Protein AF-A0A6S7DIJ3-F1 (afdb_monomer)

Radius of gyration: 18.35 Å; Cα contacts (8 Å, |Δi|>4): 63; chains: 1; bounding box: 30×16×56 Å

Sec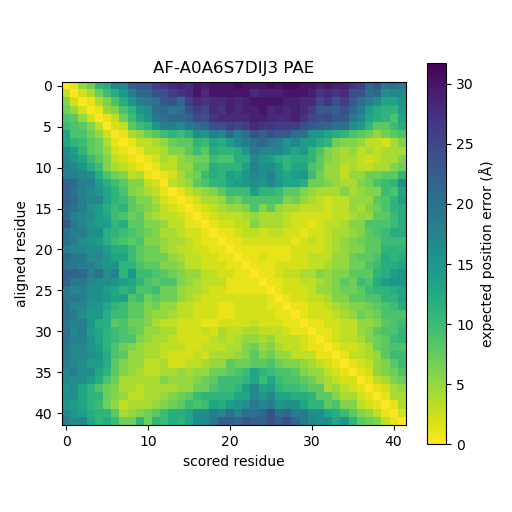ondary structure (DSSP, 8-state):
-------EEEEEEEEEEEEEEEGGGTEEEEEEEEEEEEEE--

Foldseek 3Di:
DDCQQPDKDKDFPDWDWDWDQDVVVRDIDIDIDTDIDIDGDD

Nearest PDB structures (foldseek):
  3nfg-assembly3_E  TM=3.187E-01  e=8.900E+00  Nakaseomyces glabratus

Structure (mmCIF, N/CA/C/O backbone):
data_AF-A0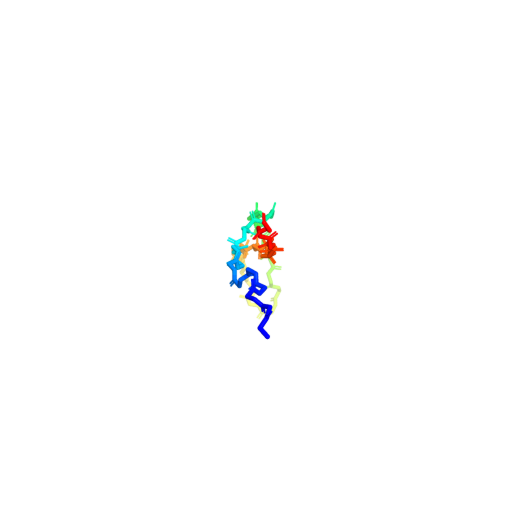A6S7DIJ3-F1
#
_entry.id   AF-A0A6S7DIJ3-F1
#
loop_
_atom_site.group_PDB
_atom_site.id
_atom_site.type_symbol
_atom_site.label_atom_id
_atom_site.label_alt_id
_atom_site.label_comp_id
_atom_site.label_asym_id
_atom_site.label_entity_id
_atom_site.label_seq_id
_atom_site.pdbx_PDB_ins_code
_atom_site.Cartn_x
_atom_site.Cartn_y
_atom_site.Cartn_z
_atom_site.occupancy
_atom_site.B_iso_or_equiv
_atom_site.auth_seq_id
_atom_site.auth_comp_id
_atom_site.auth_asym_id
_atom_site.auth_atom_id
_atom_site.pdbx_PDB_model_num
ATOM 1 N N . MET A 1 1 ? 6.867 -7.199 -39.474 1.00 46.06 1 MET A N 1
ATOM 2 C CA . MET A 1 1 ? 7.463 -8.081 -38.449 1.00 46.06 1 MET A CA 1
ATOM 3 C C . MET A 1 1 ? 8.404 -7.269 -37.578 1.00 46.06 1 MET A C 1
ATOM 5 O O . MET A 1 1 ? 9.475 -6.911 -38.039 1.00 46.06 1 MET A O 1
ATOM 9 N 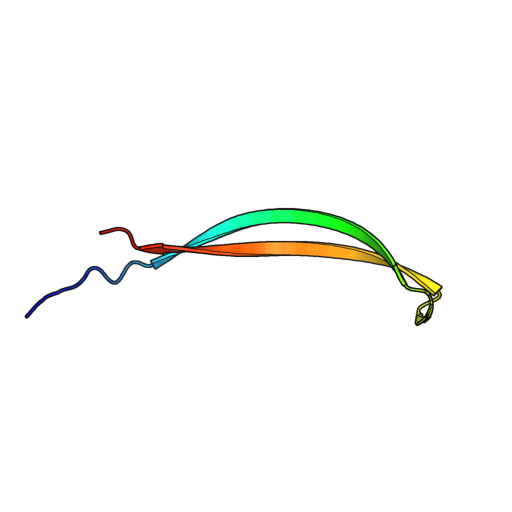N . SER A 1 2 ? 7.985 -6.952 -36.354 1.00 47.09 2 SER A N 1
ATOM 10 C CA . SER A 1 2 ? 8.871 -6.513 -35.273 1.00 47.09 2 SER A CA 1
ATOM 11 C C . SER A 1 2 ? 8.352 -7.196 -34.012 1.00 47.09 2 SER A C 1
ATOM 13 O O . SER A 1 2 ? 7.296 -6.830 -33.501 1.00 47.09 2 SER A O 1
ATOM 15 N N . ASN A 1 3 ? 9.020 -8.273 -33.601 1.00 54.56 3 ASN A N 1
ATOM 16 C CA . ASN A 1 3 ? 8.736 -8.964 -32.348 1.00 54.56 3 ASN A CA 1
ATOM 17 C C . ASN A 1 3 ? 9.302 -8.096 -31.221 1.00 54.56 3 ASN A C 1
ATOM 19 O O . ASN A 1 3 ? 10.444 -8.272 -30.809 1.00 54.56 3 ASN A O 1
ATOM 23 N N . ILE A 1 4 ? 8.526 -7.104 -30.793 1.00 59.91 4 ILE A N 1
ATOM 24 C CA . ILE A 1 4 ? 8.845 -6.277 -29.630 1.00 59.91 4 ILE A CA 1
ATOM 25 C C . ILE A 1 4 ? 8.748 -7.205 -28.414 1.00 59.91 4 ILE A C 1
ATOM 27 O O . ILE A 1 4 ? 7.737 -7.887 -28.250 1.00 59.91 4 ILE A O 1
ATOM 31 N N . LEU A 1 5 ? 9.806 -7.307 -27.603 1.00 56.38 5 LEU A N 1
ATOM 32 C CA . LEU A 1 5 ? 9.803 -8.162 -26.415 1.00 56.38 5 LEU A CA 1
ATOM 33 C C . LEU A 1 5 ? 8.635 -7.775 -25.491 1.00 56.38 5 LEU A C 1
ATOM 35 O O . LEU A 1 5 ? 8.561 -6.664 -24.980 1.00 56.38 5 LEU A O 1
ATOM 39 N N . HIS A 1 6 ? 7.706 -8.712 -25.297 1.00 56.53 6 HIS A N 1
ATOM 40 C CA . HIS A 1 6 ? 6.468 -8.561 -24.521 1.00 56.53 6 HIS A CA 1
ATOM 41 C C . HIS A 1 6 ? 6.604 -9.048 -23.061 1.00 56.53 6 HIS A C 1
ATOM 43 O O . HIS A 1 6 ? 5.601 -9.339 -22.408 1.00 56.53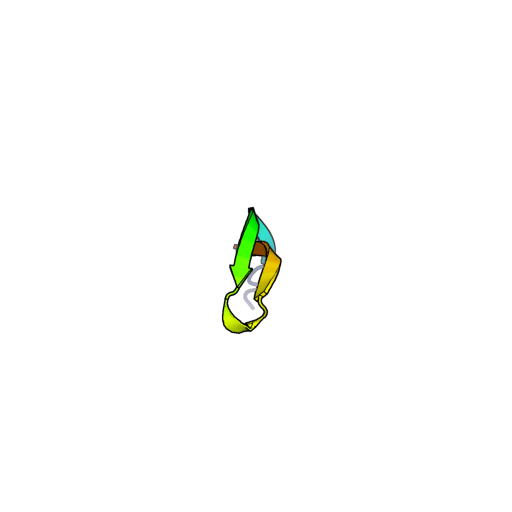 6 HIS A O 1
ATOM 49 N N . ASN A 1 7 ? 7.822 -9.151 -22.521 1.00 67.19 7 ASN A N 1
ATOM 50 C CA . ASN A 1 7 ? 8.047 -9.725 -21.192 1.00 67.19 7 ASN A CA 1
ATOM 51 C C . ASN A 1 7 ? 8.076 -8.633 -20.116 1.00 67.19 7 ASN A C 1
ATOM 53 O O . ASN A 1 7 ? 9.131 -8.183 -19.670 1.00 67.19 7 ASN A O 1
ATOM 57 N N . TRP A 1 8 ? 6.884 -8.206 -19.706 1.00 70.38 8 TRP A N 1
ATOM 58 C CA . TRP A 1 8 ? 6.708 -7.351 -18.536 1.00 70.38 8 TRP A CA 1
ATOM 59 C C . TRP A 1 8 ? 6.862 -8.175 -17.260 1.00 70.38 8 TRP A C 1
ATOM 61 O O . TRP A 1 8 ? 6.140 -9.151 -17.059 1.00 70.38 8 TRP A O 1
ATOM 71 N N . ILE A 1 9 ? 7.766 -7.756 -16.376 1.00 76.06 9 ILE A N 1
ATOM 72 C CA . ILE A 1 9 ? 7.878 -8.312 -15.026 1.00 76.06 9 ILE A CA 1
ATOM 73 C C . ILE A 1 9 ? 7.261 -7.313 -14.049 1.00 76.06 9 ILE A C 1
ATOM 75 O O . ILE A 1 9 ? 7.647 -6.141 -14.008 1.00 76.06 9 ILE A O 1
ATOM 79 N N . TYR A 1 10 ? 6.291 -7.779 -13.262 1.00 74.69 10 TYR A N 1
ATOM 80 C CA . TYR A 1 10 ? 5.756 -7.030 -12.128 1.00 74.69 10 TYR A CA 1
ATOM 81 C C . TYR A 1 10 ? 6.730 -7.147 -10.958 1.00 74.69 10 TYR A C 1
ATOM 83 O O . TYR A 1 10 ? 7.045 -8.253 -10.522 1.00 74.69 10 TYR A O 1
ATOM 91 N N . ILE A 1 11 ? 7.202 -6.012 -10.453 1.00 75.94 11 ILE A N 1
ATOM 92 C CA . ILE A 1 11 ? 8.125 -5.948 -9.320 1.00 75.94 11 ILE A CA 1
ATOM 93 C C . ILE A 1 11 ? 7.462 -5.128 -8.223 1.00 75.94 11 ILE A C 1
ATOM 95 O O . ILE A 1 11 ? 7.085 -3.982 -8.449 1.00 75.94 11 ILE A O 1
ATOM 99 N N . GLY A 1 12 ? 7.334 -5.696 -7.025 1.00 75.06 12 GLY A N 1
ATOM 100 C CA . GLY A 1 12 ? 6.985 -4.911 -5.843 1.00 75.06 12 GLY A CA 1
ATOM 101 C C . GLY A 1 12 ? 8.156 -4.000 -5.479 1.00 75.06 12 GLY A C 1
ATOM 102 O O . GLY A 1 12 ? 9.241 -4.505 -5.205 1.00 75.06 12 GLY A O 1
ATOM 103 N N . SER A 1 13 ? 7.967 -2.680 -5.519 1.00 72.44 13 SER A N 1
ATOM 104 C CA . SER A 1 13 ? 9.047 -1.710 -5.288 1.00 72.44 13 SER A CA 1
ATOM 105 C C . SER A 1 13 ? 9.060 -1.154 -3.868 1.00 72.44 13 SER A C 1
ATOM 107 O O . SER A 1 13 ? 10.131 -0.841 -3.366 1.00 72.44 13 SER A O 1
ATOM 109 N N . ASN A 1 14 ? 7.905 -1.090 -3.199 1.00 74.06 14 ASN A N 1
ATOM 110 C CA . ASN A 1 14 ? 7.804 -0.689 -1.797 1.00 74.06 14 ASN A CA 1
ATOM 111 C C . ASN A 1 14 ? 6.751 -1.544 -1.100 1.00 74.06 14 ASN A C 1
ATOM 113 O O . ASN A 1 14 ? 5.630 -1.658 -1.588 1.00 74.06 14 ASN A O 1
ATOM 117 N N . ALA A 1 15 ? 7.096 -2.125 0.044 1.00 80.69 15 ALA A N 1
ATOM 118 C CA . ALA A 1 15 ? 6.134 -2.757 0.932 1.00 80.69 15 ALA A CA 1
ATOM 119 C C . ALA A 1 15 ? 6.327 -2.170 2.327 1.00 80.69 15 ALA A C 1
ATOM 121 O O . ALA A 1 15 ? 7.429 -2.232 2.872 1.00 80.69 15 ALA A O 1
ATOM 122 N N . TYR A 1 16 ? 5.273 -1.588 2.888 1.00 88.38 16 TYR A N 1
ATOM 123 C CA . TYR A 1 16 ? 5.282 -1.137 4.272 1.00 88.38 16 TYR A CA 1
ATOM 124 C C . TYR A 1 16 ? 3.973 -1.488 4.963 1.00 88.38 16 TYR A C 1
ATOM 126 O O . TYR A 1 16 ? 2.894 -1.519 4.363 1.00 88.38 16 TYR A O 1
ATOM 134 N N . ASP A 1 17 ? 4.118 -1.762 6.250 1.00 90.50 17 ASP A N 1
ATOM 135 C CA . ASP A 1 17 ? 3.056 -2.189 7.135 1.00 90.50 17 ASP A CA 1
ATOM 136 C C . ASP A 1 17 ? 2.832 -1.09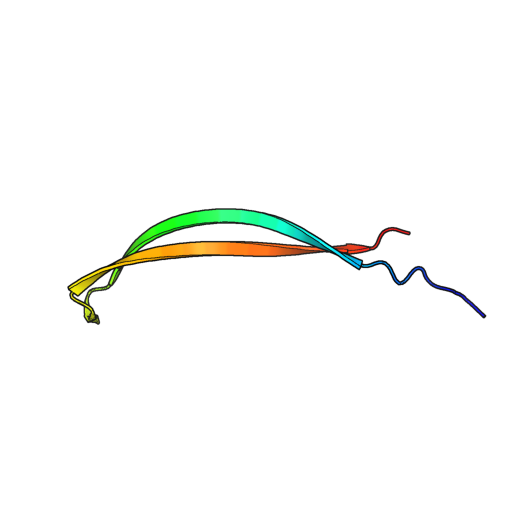6 8.179 1.00 90.50 17 ASP A C 1
ATOM 138 O O . ASP A 1 17 ? 3.782 -0.604 8.788 1.00 90.50 17 ASP A O 1
ATOM 142 N N . GLU A 1 18 ? 1.579 -0.725 8.406 1.00 92.19 18 GLU A N 1
ATOM 143 C CA . GLU A 1 18 ? 1.207 0.286 9.387 1.00 92.19 18 GLU A CA 1
ATOM 144 C C . GLU A 1 18 ? -0.027 -0.141 10.185 1.00 92.19 18 GLU A C 1
ATOM 146 O O . GLU A 1 18 ? -0.900 -0.867 9.707 1.00 92.19 18 GLU A O 1
ATOM 151 N N . TYR A 1 19 ? -0.101 0.329 11.427 1.00 93.62 19 TYR A N 1
ATOM 152 C CA . TYR A 1 19 ? -1.306 0.240 12.242 1.00 93.62 19 TYR A CA 1
ATOM 153 C C . TYR A 1 19 ? -1.948 1.618 12.311 1.00 93.62 19 TYR A C 1
ATOM 155 O O . TYR A 1 19 ? -1.326 2.578 12.763 1.00 93.62 19 TYR A O 1
ATOM 163 N N . THR A 1 20 ? -3.207 1.711 11.900 1.00 93.44 20 THR A N 1
ATOM 164 C CA . THR A 1 20 ? -3.967 2.961 11.946 1.00 93.44 20 THR A CA 1
ATOM 165 C C . THR A 1 20 ? -5.212 2.767 12.797 1.00 93.44 20 THR A C 1
ATOM 167 O O . THR A 1 20 ? -5.993 1.839 12.576 1.00 93.44 20 THR A O 1
ATOM 170 N N . PHE A 1 21 ? -5.419 3.648 13.774 1.00 95.50 21 PHE A N 1
ATOM 171 C CA . PHE A 1 21 ? -6.679 3.699 14.506 1.00 95.50 21 PHE A CA 1
ATOM 172 C C . PHE A 1 21 ? -7.755 4.309 13.611 1.00 95.50 21 PHE A C 1
ATOM 174 O O . PHE A 1 21 ? -7.587 5.421 13.111 1.00 95.50 21 PHE A O 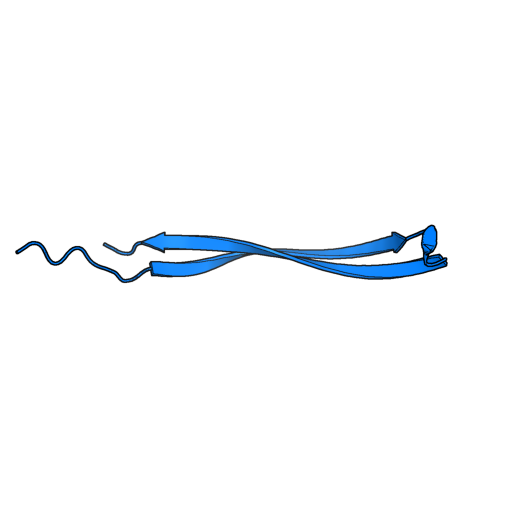1
ATOM 181 N N . ILE A 1 22 ? -8.857 3.587 13.406 1.00 95.69 22 ILE A N 1
ATOM 182 C CA . ILE A 1 22 ? -9.994 4.074 12.625 1.00 95.69 22 ILE A CA 1
ATOM 183 C C . ILE A 1 22 ? -11.122 4.448 13.597 1.00 95.69 22 ILE A C 1
ATOM 185 O O . ILE A 1 22 ? -11.771 3.544 14.134 1.00 95.69 22 ILE A O 1
ATOM 189 N N . PRO A 1 23 ? -11.409 5.751 13.803 1.00 95.44 23 PRO A N 1
ATOM 190 C CA . PRO A 1 23 ? -12.386 6.193 14.798 1.00 95.44 23 PRO A CA 1
ATOM 191 C C . PRO A 1 23 ? -13.798 5.656 14.554 1.00 95.44 23 PRO A C 1
ATOM 193 O O . PRO A 1 23 ? -14.465 5.242 15.495 1.00 95.44 23 PRO A O 1
ATOM 196 N N . CYS A 1 24 ? -14.240 5.579 13.293 1.00 95.44 24 CYS A N 1
ATOM 197 C CA . CYS A 1 24 ? -15.576 5.071 12.961 1.00 95.44 24 CYS A CA 1
ATOM 198 C C . CYS A 1 24 ? -15.752 3.566 13.225 1.00 95.44 24 CYS A C 1
ATOM 200 O O . CYS A 1 24 ? -16.880 3.097 13.330 1.00 95.44 24 CYS A O 1
ATOM 202 N N . LEU A 1 25 ? -14.653 2.817 13.358 1.00 94.00 25 LEU A N 1
ATOM 203 C CA . LEU A 1 25 ? -14.660 1.396 13.714 1.00 94.00 25 LEU A CA 1
ATOM 204 C C . LEU A 1 25 ? -14.236 1.154 15.171 1.00 94.00 25 LEU A C 1
ATOM 206 O O . LEU A 1 25 ? -14.218 0.003 15.602 1.00 94.00 25 LEU A O 1
ATOM 210 N N . ASN A 1 26 ? -13.856 2.215 15.896 1.00 96.44 26 ASN A N 1
ATOM 211 C CA . ASN A 1 26 ? -13.297 2.189 17.248 1.00 96.44 26 ASN A CA 1
ATOM 212 C C . ASN A 1 26 ? -12.250 1.078 17.463 1.00 96.44 26 ASN A C 1
ATOM 214 O O . ASN A 1 26 ? -12.252 0.376 18.474 1.00 96.44 26 ASN A O 1
ATOM 218 N N . ARG A 1 27 ? -11.378 0.866 16.472 1.00 95.94 27 ARG A N 1
ATOM 219 C CA . ARG A 1 27 ? -10.355 -0.185 16.513 1.00 95.94 27 ARG A CA 1
ATOM 220 C C . ARG A 1 27 ? -9.128 0.184 15.696 1.00 95.94 27 ARG A C 1
ATOM 222 O O . ARG A 1 27 ? -9.211 0.945 14.731 1.00 95.94 27 ARG A O 1
ATOM 229 N N . ASN A 1 28 ? -8.008 -0.437 16.047 1.00 93.94 28 ASN A N 1
ATOM 230 C CA . ASN A 1 28 ? -6.805 -0.424 15.225 1.00 93.94 28 ASN A CA 1
ATOM 231 C C . ASN A 1 28 ? -6.972 -1.389 14.051 1.00 93.94 28 ASN A C 1
ATOM 233 O O . ASN A 1 28 ? -7.411 -2.526 14.226 1.00 93.94 28 ASN A O 1
ATOM 237 N N . VAL A 1 29 ? -6.614 -0.929 12.858 1.00 95.06 29 VAL A N 1
ATOM 238 C CA . VAL A 1 29 ? -6.595 -1.732 11.640 1.00 95.06 29 VAL A CA 1
ATOM 239 C C . VAL A 1 29 ? -5.160 -1.817 11.153 1.00 95.06 29 VAL A C 1
ATOM 241 O O . VAL A 1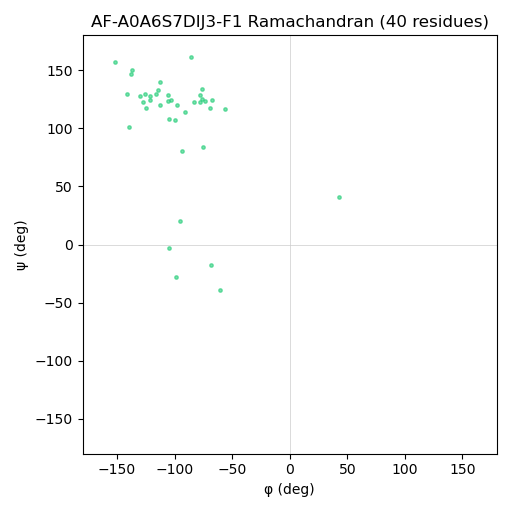 29 ? -4.469 -0.808 11.035 1.00 95.06 29 VAL A O 1
ATOM 244 N N . TYR A 1 30 ? -4.725 -3.043 10.891 1.00 93.88 30 TYR A N 1
ATOM 245 C CA . TYR A 1 30 ? -3.467 -3.308 10.219 1.00 93.88 30 TYR A CA 1
ATOM 246 C C . TYR A 1 30 ? -3.641 -3.079 8.718 1.00 93.88 30 TYR A C 1
ATOM 248 O O . TYR A 1 30 ? -4.565 -3.628 8.109 1.00 93.88 30 TYR A O 1
ATOM 256 N N . ARG A 1 31 ? -2.760 -2.277 8.125 1.00 88.44 31 ARG A N 1
ATOM 257 C CA . ARG A 1 31 ? -2.754 -1.985 6.697 1.00 88.44 31 ARG A CA 1
ATOM 258 C C . ARG A 1 31 ? -1.379 -2.298 6.128 1.00 88.44 31 ARG A C 1
ATOM 260 O O . ARG A 1 31 ? -0.365 -1.858 6.654 1.00 88.44 31 ARG A O 1
ATOM 267 N N . ARG A 1 32 ? -1.369 -3.061 5.041 1.00 86.75 32 ARG A N 1
ATOM 268 C CA . ARG A 1 32 ? -0.180 -3.350 4.244 1.00 86.75 32 ARG A CA 1
ATOM 269 C C . ARG A 1 32 ? -0.349 -2.677 2.897 1.00 86.75 32 ARG A C 1
ATOM 271 O O . ARG A 1 32 ? -1.295 -2.993 2.174 1.00 86.75 32 ARG A O 1
ATOM 278 N N . THR A 1 33 ? 0.564 -1.777 2.571 1.00 86.94 33 THR A N 1
ATOM 279 C CA . THR A 1 33 ? 0.602 -1.112 1.269 1.00 86.94 33 THR A CA 1
ATOM 280 C C . THR A 1 33 ? 1.746 -1.703 0.464 1.00 86.94 33 THR A C 1
ATOM 282 O O . THR A 1 33 ? 2.868 -1.804 0.960 1.00 86.94 33 THR A O 1
ATOM 285 N N . VAL A 1 34 ? 1.452 -2.119 -0.768 1.00 85.06 34 VAL A N 1
ATOM 286 C CA . VAL A 1 34 ? 2.443 -2.655 -1.704 1.00 85.06 34 VAL A CA 1
ATOM 287 C C . VAL A 1 34 ? 2.377 -1.856 -2.996 1.00 85.06 34 VAL A C 1
ATOM 289 O O . VAL A 1 34 ? 1.359 -1.878 -3.689 1.00 85.06 34 VAL A O 1
ATOM 292 N N . ASP A 1 35 ? 3.473 -1.185 -3.332 1.00 84.94 35 ASP A N 1
ATOM 293 C CA . ASP A 1 35 ? 3.635 -0.505 -4.610 1.00 84.94 35 ASP A CA 1
ATOM 294 C C . ASP A 1 35 ? 4.087 -1.512 -5.666 1.00 84.94 35 ASP A C 1
ATOM 296 O O . ASP A 1 35 ? 5.126 -2.164 -5.526 1.00 84.94 35 ASP A O 1
ATOM 300 N N . LEU A 1 36 ? 3.303 -1.632 -6.737 1.00 78.50 36 LEU A N 1
ATOM 301 C CA . LEU A 1 36 ? 3.597 -2.503 -7.870 1.00 78.50 36 LEU A CA 1
ATOM 302 C C . LEU A 1 36 ? 4.202 -1.685 -9.014 1.00 78.50 36 LEU A C 1
ATOM 304 O O . LEU A 1 36 ? 3.502 -0.952 -9.714 1.00 78.50 36 LEU A O 1
ATOM 308 N N . GLY A 1 37 ? 5.501 -1.855 -9.232 1.00 75.50 37 GLY A N 1
ATOM 309 C CA . GLY A 1 37 ? 6.207 -1.406 -10.423 1.00 75.50 37 GLY A CA 1
ATOM 310 C C . GLY A 1 37 ? 6.120 -2.428 -11.559 1.00 75.50 37 GLY A C 1
ATOM 311 O O . GLY A 1 37 ? 5.831 -3.61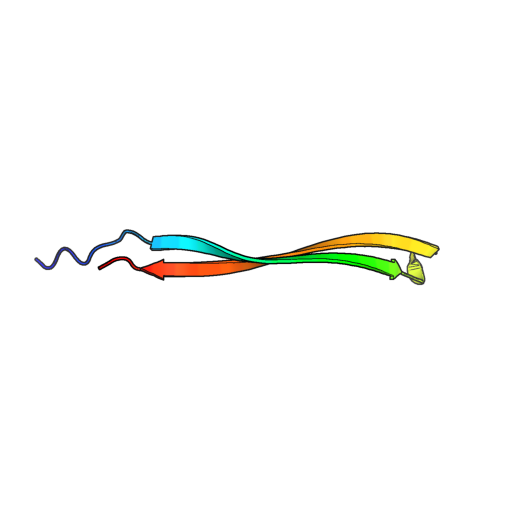1 -11.358 1.00 75.50 37 GLY A O 1
ATOM 312 N N . ARG A 1 38 ? 6.378 -1.974 -12.787 1.00 75.38 38 ARG A N 1
ATOM 313 C CA . ARG A 1 38 ? 6.480 -2.830 -13.976 1.00 75.38 38 ARG A CA 1
ATOM 314 C C . ARG A 1 38 ? 7.769 -2.483 -14.695 1.00 75.38 38 ARG A C 1
ATOM 316 O O . ARG A 1 38 ? 7.979 -1.312 -15.002 1.00 75.38 38 ARG A O 1
ATOM 323 N N . ILE A 1 39 ? 8.598 -3.479 -14.981 1.00 71.81 39 ILE A N 1
ATOM 324 C CA . ILE A 1 39 ? 9.767 -3.296 -15.842 1.00 71.81 39 ILE A CA 1
ATOM 325 C C . ILE A 1 39 ? 9.573 -4.076 -17.140 1.00 71.81 39 ILE A C 1
ATOM 327 O O . ILE A 1 39 ? 9.049 -5.192 -17.134 1.00 71.81 39 ILE A O 1
ATOM 331 N N . CYS A 1 40 ? 9.974 -3.467 -18.252 1.00 72.56 40 CYS A N 1
ATOM 332 C CA . CYS A 1 40 ? 10.073 -4.131 -19.544 1.00 72.56 40 CYS A CA 1
ATOM 333 C C . CYS A 1 40 ? 11.533 -4.537 -19.730 1.00 72.56 40 CYS A C 1
ATOM 335 O O . CYS A 1 40 ? 12.410 -3.673 -19.708 1.00 72.56 40 CYS A O 1
ATOM 337 N N . ILE A 1 41 ? 11.795 -5.833 -19.878 1.00 65.31 41 ILE A N 1
ATOM 338 C CA . ILE A 1 41 ? 13.132 -6.322 -20.217 1.00 65.31 41 ILE A CA 1
ATOM 339 C C . ILE A 1 41 ? 13.203 -6.397 -21.741 1.00 65.31 41 ILE A C 1
ATOM 341 O O . ILE A 1 41 ? 12.442 -7.145 -22.357 1.00 65.31 41 ILE A O 1
ATOM 345 N N . GLN A 1 42 ? 14.061 -5.558 -22.320 1.00 61.12 42 GLN A N 1
ATOM 346 C CA . GLN A 1 42 ? 14.377 -5.535 -23.747 1.00 61.12 42 GLN A CA 1
ATOM 347 C C . GLN A 1 42 ? 15.535 -6.482 -24.055 1.00 61.12 42 GLN A C 1
ATOM 349 O O . GLN A 1 42 ? 16.466 -6.559 -23.223 1.00 61.12 42 GLN A O 1
#

Sequence (42 aa):
MSNILHNWIYIGSNAYDEYTFIPCLNRNVYRRTVDLGRICIQ

Mean predicted aligned error: 9.47 Å

Solvent-accessible surface area (backbone atoms only — not com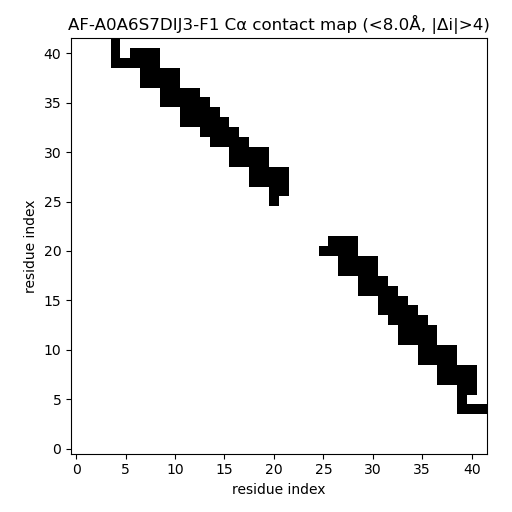parable to full-atom values): 2860 Å² total; per-residue (Å²): 141,78,90,71,73,83,53,68,44,80,39,78,75,46,76,53,75,47,79,44,77,39,77,96,72,75,43,77,42,82,45,76,49,71,42,78,42,77,47,76,57,124

pLDDT: mean 79.26, std 14.44, range [46.06, 96.44]

Organism: NCBI:txid1544867